Protein AF-A0A9Q7K1U4-F1 (afdb_monomer)

Radius of gyration: 24.46 Å; Cα contacts (8 Å, |Δi|>4): 92; chains: 1; bounding box: 62×39×63 Å

Mean predicted aligned error: 13.34 Å

Foldseek 3Di:
DWDDDPQWIADPLGDIDGNPDDDDDDSVVSVVVVVVVVVVVVVVVVVVVVCQLCVLVVVLVVLVPDDCVPQNPVRSVVSNVVSVPPDDVVVQLVVLQVVLVVLVVVLVVCVVPDDDDPVSVVVNVVSSVVSNVSSVCSNVVPDD

Structure (mmCIF, N/CA/C/O backbone):
data_A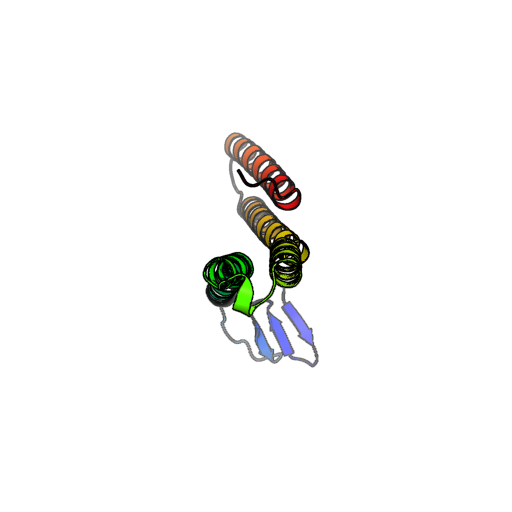F-A0A9Q7K1U4-F1
#
_entry.id   AF-A0A9Q7K1U4-F1
#
loop_
_atom_site.group_PDB
_atom_site.id
_atom_site.type_symbol
_atom_site.label_atom_id
_atom_site.label_alt_id
_atom_site.label_comp_id
_atom_site.label_asym_id
_atom_site.label_entity_id
_atom_site.label_seq_id
_atom_site.pdbx_PDB_ins_code
_atom_site.Cartn_x
_atom_site.Cartn_y
_atom_site.Cartn_z
_atom_site.occupancy
_atom_site.B_iso_or_equiv
_atom_site.auth_seq_id
_atom_site.auth_comp_id
_atom_site.auth_asym_id
_atom_site.auth_atom_id
_atom_site.pdbx_PDB_model_num
ATOM 1 N N . MET A 1 1 ? 23.403 -6.531 -12.266 1.00 63.94 1 MET A N 1
ATOM 2 C CA . MET A 1 1 ? 24.770 -6.519 -11.715 1.00 63.94 1 MET A CA 1
ATOM 3 C C . MET A 1 1 ? 25.132 -7.954 -11.337 1.00 63.94 1 MET A C 1
ATOM 5 O O . MET A 1 1 ? 24.238 -8.763 -11.117 1.00 63.94 1 MET A O 1
ATOM 9 N N . ILE A 1 2 ? 26.412 -8.326 -11.407 1.00 77.56 2 ILE A N 1
ATOM 10 C CA . ILE A 1 2 ? 26.894 -9.631 -10.934 1.00 77.56 2 ILE A CA 1
ATOM 11 C C . ILE A 1 2 ? 27.913 -9.340 -9.842 1.00 77.56 2 ILE A C 1
ATOM 13 O O . ILE A 1 2 ? 28.822 -8.538 -10.051 1.00 77.56 2 ILE A O 1
ATOM 17 N N . THR A 1 3 ? 27.748 -9.966 -8.682 1.00 86.69 3 THR A N 1
ATOM 18 C CA . THR A 1 3 ? 28.681 -9.853 -7.555 1.00 86.69 3 THR A CA 1
ATOM 19 C C . THR A 1 3 ? 29.396 -11.179 -7.343 1.00 86.69 3 THR A C 1
ATOM 21 O O . THR A 1 3 ? 28.802 -12.243 -7.497 1.00 86.69 3 THR A O 1
ATOM 24 N N . GLU A 1 4 ? 30.688 -11.140 -7.020 1.00 89.50 4 GLU A N 1
ATOM 25 C CA . GLU A 1 4 ? 31.476 -12.344 -6.750 1.00 89.50 4 GLU A CA 1
ATOM 26 C C . GLU A 1 4 ? 31.756 -12.473 -5.253 1.00 89.50 4 GLU A C 1
ATOM 28 O O . GLU A 1 4 ? 32.223 -11.531 -4.611 1.00 89.50 4 GLU A O 1
ATOM 33 N N . LYS A 1 5 ? 31.505 -13.660 -4.694 1.00 88.88 5 LYS A N 1
ATOM 34 C CA . LYS A 1 5 ? 31.884 -14.010 -3.322 1.00 88.88 5 LYS A CA 1
ATOM 35 C C . LYS A 1 5 ? 32.271 -15.482 -3.253 1.00 88.88 5 LYS A C 1
ATOM 37 O O . LYS A 1 5 ? 31.504 -16.338 -3.681 1.00 88.88 5 LYS A O 1
ATOM 42 N N . ASN A 1 6 ? 33.438 -15.785 -2.680 1.00 89.94 6 ASN A N 1
ATOM 43 C CA . ASN A 1 6 ? 33.932 -17.157 -2.487 1.00 89.94 6 ASN A CA 1
ATOM 44 C C . ASN A 1 6 ? 33.889 -18.019 -3.773 1.00 89.94 6 ASN A C 1
ATOM 46 O O . ASN A 1 6 ? 33.412 -19.150 -3.739 1.00 89.94 6 ASN A O 1
ATOM 50 N N . ASN A 1 7 ? 34.356 -17.486 -4.912 1.00 87.94 7 ASN A N 1
ATOM 51 C CA . ASN A 1 7 ? 34.319 -18.138 -6.237 1.00 87.94 7 ASN A CA 1
ATOM 52 C C . ASN A 1 7 ? 32.912 -18.476 -6.775 1.00 87.94 7 ASN A C 1
ATOM 54 O O . ASN A 1 7 ? 32.780 -19.273 -7.711 1.00 87.94 7 ASN A O 1
ATOM 58 N N . VAL A 1 8 ? 31.865 -17.872 -6.211 1.00 87.69 8 VAL A N 1
ATOM 59 C CA . VAL A 1 8 ? 30.487 -17.947 -6.703 1.00 87.69 8 VAL A CA 1
ATOM 60 C C . VAL A 1 8 ? 30.072 -16.569 -7.209 1.00 87.69 8 VAL A C 1
ATOM 62 O O . VAL A 1 8 ? 30.208 -15.570 -6.500 1.00 87.69 8 VAL A O 1
ATOM 65 N N . PHE A 1 9 ? 29.571 -16.527 -8.439 1.00 85.38 9 PHE A N 1
ATOM 66 C CA . PHE A 1 9 ? 28.974 -15.346 -9.046 1.00 85.38 9 PHE A CA 1
ATOM 67 C C . PHE A 1 9 ? 27.479 -15.332 -8.749 1.00 85.38 9 PHE A C 1
ATOM 69 O O . PHE A 1 9 ? 26.798 -16.322 -9.005 1.00 85.38 9 PHE A O 1
ATOM 76 N N . TYR A 1 10 ? 26.976 -14.217 -8.231 1.00 84.38 10 TYR A N 1
ATOM 77 C CA . TYR A 1 10 ? 25.569 -13.989 -7.920 1.00 84.38 10 TYR A CA 1
ATOM 78 C C . TYR A 1 10 ? 25.019 -12.932 -8.863 1.00 84.38 10 TYR A C 1
ATOM 80 O O . TYR A 1 10 ? 25.529 -11.813 -8.914 1.00 84.38 10 TYR A O 1
ATOM 88 N N . CYS A 1 11 ? 23.977 -13.287 -9.599 1.00 81.94 11 CYS A N 1
ATOM 89 C CA . CYS A 1 11 ? 23.212 -12.360 -10.412 1.00 81.94 11 CYS A CA 1
ATOM 90 C C . CYS A 1 11 ? 22.071 -11.760 -9.582 1.00 81.94 11 CYS A C 1
ATOM 92 O O . CYS A 1 11 ? 21.447 -12.458 -8.780 1.00 81.94 11 CYS A O 1
ATOM 94 N N . ASP A 1 12 ? 21.738 -10.491 -9.816 1.00 74.88 12 ASP A N 1
ATOM 95 C CA . ASP A 1 12 ? 20.632 -9.800 -9.133 1.00 74.88 12 ASP A CA 1
ATOM 96 C C . ASP A 1 12 ? 19.275 -10.518 -9.311 1.00 74.88 12 ASP A C 1
ATOM 98 O O . ASP A 1 12 ? 18.380 -10.427 -8.464 1.00 74.88 12 ASP A O 1
ATOM 102 N N . CYS A 1 13 ? 19.120 -11.316 -10.375 1.00 72.88 13 CYS A N 1
ATOM 103 C CA . CYS A 1 13 ? 17.939 -12.156 -10.583 1.00 72.88 13 CYS A CA 1
ATOM 104 C C . CYS A 1 13 ? 17.861 -13.380 -9.645 1.00 72.88 13 CYS A C 1
ATOM 106 O O . CYS A 1 13 ? 16.844 -14.061 -9.631 1.00 72.88 13 CYS A O 1
ATOM 108 N N . GLY A 1 14 ? 18.868 -13.635 -8.801 1.00 76.06 14 GLY A N 1
ATOM 109 C CA . GLY A 1 14 ? 18.913 -14.756 -7.851 1.00 76.06 14 GLY A CA 1
ATOM 110 C C . GLY A 1 14 ? 19.623 -16.011 -8.370 1.00 76.06 14 GLY A C 1
ATOM 111 O O . GLY A 1 14 ? 19.876 -16.924 -7.589 1.00 76.06 14 GLY A O 1
ATOM 112 N N . PHE A 1 15 ? 19.986 -16.053 -9.654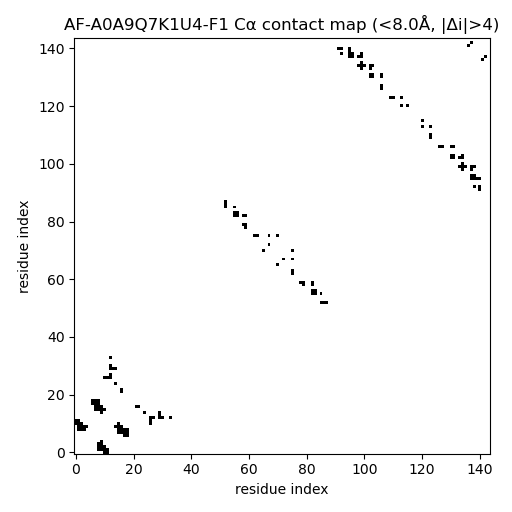 1.00 80.94 15 PHE A N 1
ATOM 113 C CA . PHE A 1 15 ? 20.821 -17.116 -10.209 1.00 80.94 15 PHE A CA 1
ATOM 114 C C . PHE A 1 15 ? 22.267 -16.997 -9.715 1.00 80.94 15 PHE A C 1
ATOM 116 O O . PHE A 1 15 ? 22.811 -15.891 -9.634 1.00 80.94 15 PHE A O 1
ATOM 123 N N . SER A 1 16 ? 22.914 -18.127 -9.430 1.00 82.50 16 SER A N 1
ATOM 124 C CA . SER A 1 16 ? 24.336 -18.161 -9.101 1.00 82.50 16 SER A CA 1
ATOM 125 C C . SER A 1 16 ? 25.068 -19.301 -9.800 1.00 82.50 16 SER A C 1
ATOM 127 O O . SER A 1 16 ? 24.493 -20.347 -10.099 1.00 82.50 16 SER A O 1
ATOM 129 N N . PHE A 1 17 ? 26.350 -19.087 -10.092 1.00 85.00 17 PHE A N 1
ATOM 130 C CA . PHE A 1 17 ? 27.196 -20.085 -10.743 1.00 85.00 17 PHE A CA 1
ATOM 131 C C . PHE A 1 17 ? 28.636 -20.024 -10.233 1.00 85.00 17 PHE A C 1
ATOM 133 O O . PHE A 1 17 ? 29.127 -18.977 -9.811 1.00 85.00 17 PHE A O 1
ATOM 140 N N . GLN A 1 18 ? 29.322 -21.168 -10.246 1.00 85.50 18 GLN A N 1
ATOM 141 C CA . GLN A 1 18 ? 30.717 -21.257 -9.814 1.00 85.50 18 GLN A CA 1
ATOM 142 C C . GLN A 1 18 ? 31.666 -20.771 -10.909 1.00 85.50 18 GLN A C 1
ATOM 144 O O . GLN A 1 18 ? 31.429 -20.978 -12.100 1.00 85.50 18 G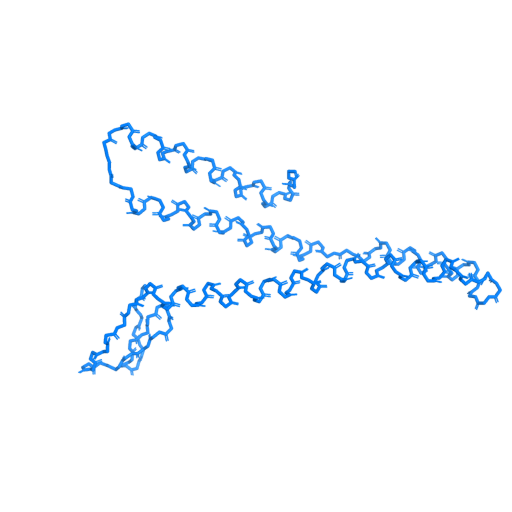LN A O 1
ATOM 149 N N . ARG A 1 19 ? 32.792 -20.177 -10.509 1.00 81.62 19 ARG A N 1
ATOM 150 C CA . ARG A 1 19 ? 33.870 -19.791 -11.426 1.00 81.62 19 ARG A CA 1
ATOM 151 C C . ARG A 1 19 ? 34.323 -20.991 -12.269 1.00 81.62 19 ARG A C 1
ATOM 153 O O . ARG A 1 19 ? 34.624 -22.054 -11.738 1.00 81.62 19 ARG A O 1
ATOM 160 N N . GLY A 1 20 ? 34.328 -20.820 -13.592 1.00 78.81 20 GLY A N 1
ATOM 161 C CA . GLY A 1 20 ? 34.649 -21.885 -14.552 1.00 78.81 20 GLY A CA 1
ATOM 162 C C . GLY A 1 20 ? 33.491 -22.831 -14.903 1.00 78.81 20 GLY A C 1
ATOM 163 O O . GLY A 1 20 ? 33.666 -23.688 -15.763 1.00 78.81 20 GLY A O 1
ATOM 164 N N . ARG A 1 21 ? 32.304 -22.674 -14.299 1.00 74.69 21 ARG A N 1
ATOM 165 C CA . ARG A 1 21 ? 31.065 -23.353 -14.707 1.00 74.69 21 ARG A CA 1
ATOM 166 C C . ARG A 1 21 ? 30.080 -22.310 -15.225 1.00 74.69 21 ARG A C 1
ATOM 168 O O . ARG A 1 21 ? 29.409 -21.658 -14.433 1.00 74.69 21 ARG A O 1
ATOM 175 N N . SER A 1 22 ? 29.995 -22.116 -16.539 1.00 64.50 22 SER A N 1
ATOM 176 C CA . SER A 1 22 ? 28.936 -21.277 -17.105 1.00 64.50 22 SER A CA 1
ATOM 177 C C . SER A 1 22 ? 27.602 -22.024 -17.041 1.00 64.50 22 SER A C 1
ATOM 179 O O . SER A 1 22 ? 27.478 -23.153 -17.510 1.00 64.50 22 SER A O 1
ATOM 181 N N . GLY A 1 23 ? 26.596 -21.389 -16.445 1.00 65.69 23 GLY A N 1
ATOM 182 C CA . GLY A 1 23 ? 25.199 -21.779 -16.592 1.00 65.69 23 GLY A CA 1
ATOM 183 C C . GLY A 1 23 ? 24.486 -20.725 -17.429 1.00 65.69 23 GLY A C 1
ATOM 184 O O . GLY A 1 23 ? 24.582 -19.535 -17.125 1.00 65.69 23 GLY A O 1
ATOM 185 N N . SER A 1 24 ? 23.810 -21.148 -18.498 1.00 66.50 24 SER A N 1
ATOM 186 C CA . SER A 1 24 ? 22.933 -20.257 -19.259 1.00 66.50 24 SER A CA 1
ATOM 187 C C . SER A 1 24 ? 21.746 -19.877 -18.374 1.00 66.50 24 SER A C 1
ATOM 189 O O . SER A 1 24 ? 21.051 -20.756 -17.867 1.00 66.50 24 SER A O 1
ATOM 191 N N . HIS A 1 25 ? 21.546 -18.581 -18.149 1.00 71.62 25 HIS A N 1
ATOM 192 C CA . HIS A 1 25 ? 20.330 -18.055 -17.542 1.00 71.62 25 HIS A CA 1
ATOM 193 C C . HIS A 1 25 ? 19.997 -16.714 -18.192 1.00 71.62 25 HIS A C 1
ATOM 195 O O . HIS A 1 25 ? 20.900 -15.921 -18.470 1.00 71.62 25 HIS A O 1
ATOM 201 N N . ASP A 1 26 ? 18.711 -16.462 -18.423 1.00 70.25 26 ASP A N 1
ATOM 202 C CA . ASP A 1 26 ? 18.237 -15.140 -18.811 1.00 70.25 26 ASP A CA 1
ATOM 203 C C . ASP A 1 26 ? 17.870 -14.356 -17.547 1.00 70.25 26 ASP A C 1
ATOM 205 O O . ASP A 1 26 ? 16.978 -14.722 -16.776 1.00 70.25 26 ASP A O 1
ATOM 209 N N . CYS A 1 27 ? 18.589 -13.259 -17.321 1.00 72.19 27 CYS A N 1
ATOM 210 C CA . CYS A 1 27 ? 18.340 -12.364 -16.201 1.00 72.19 27 CYS A CA 1
ATOM 211 C C . CYS A 1 27 ? 16.927 -11.753 -16.262 1.00 72.19 27 CYS A C 1
ATOM 213 O O . CYS A 1 27 ? 16.372 -11.410 -15.214 1.00 72.19 27 CYS A O 1
ATOM 215 N N . ALA A 1 28 ? 16.340 -11.629 -17.458 1.00 70.69 28 ALA A N 1
ATOM 216 C CA . ALA A 1 28 ? 15.000 -11.089 -17.642 1.00 70.69 28 ALA A CA 1
ATOM 217 C C . ALA A 1 28 ? 13.916 -12.024 -17.080 1.00 70.69 28 ALA A C 1
ATOM 219 O O . ALA A 1 28 ? 12.992 -11.550 -16.421 1.00 70.69 28 ALA A O 1
ATOM 220 N N . ASP A 1 29 ? 14.052 -13.341 -17.250 1.00 72.81 29 ASP A N 1
ATOM 221 C CA . ASP A 1 29 ? 13.087 -14.317 -16.725 1.00 72.81 29 ASP A CA 1
ATOM 222 C C . ASP A 1 29 ? 13.127 -14.407 -15.200 1.00 72.81 29 ASP A C 1
ATOM 224 O O . ASP A 1 29 ? 12.086 -14.403 -14.542 1.00 72.81 29 ASP A O 1
ATOM 228 N N . GLY A 1 30 ? 14.327 -14.406 -14.613 1.00 73.62 30 GLY A N 1
ATOM 229 C CA . GLY A 1 30 ? 14.471 -14.386 -13.156 1.00 73.62 30 GLY A CA 1
ATOM 230 C C . GLY A 1 30 ? 13.893 -13.112 -12.526 1.00 73.62 30 GLY A C 1
ATOM 231 O O . GLY A 1 30 ? 13.285 -13.170 -11.457 1.00 73.62 30 GLY A O 1
ATOM 232 N N . LEU A 1 31 ? 14.020 -11.966 -13.204 1.00 73.44 31 LEU A N 1
ATOM 233 C CA . LEU A 1 31 ? 13.391 -10.719 -12.771 1.00 73.44 31 LEU A CA 1
ATOM 234 C C . LEU A 1 31 ? 11.861 -10.775 -12.904 1.00 73.44 31 LEU A C 1
ATOM 236 O O . LEU A 1 31 ? 11.167 -10.411 -11.958 1.00 73.44 31 LEU A O 1
ATOM 240 N N . ARG A 1 32 ? 11.336 -11.274 -14.031 1.00 79.44 32 ARG A N 1
ATOM 241 C CA . ARG A 1 32 ? 9.889 -11.451 -14.255 1.00 79.44 32 ARG A CA 1
ATOM 242 C C . ARG A 1 32 ? 9.248 -12.344 -13.192 1.00 79.44 32 ARG A C 1
ATOM 244 O O . ARG A 1 32 ? 8.212 -11.983 -12.647 1.00 79.44 32 ARG A O 1
ATOM 251 N N . ASN A 1 33 ? 9.895 -13.453 -12.837 1.00 80.00 33 ASN A N 1
ATOM 252 C CA . ASN A 1 33 ? 9.400 -14.358 -11.798 1.00 80.00 33 ASN A CA 1
ATOM 253 C C . ASN A 1 33 ? 9.348 -13.689 -10.418 1.00 80.00 33 ASN A C 1
ATOM 255 O O . ASN A 1 33 ? 8.351 -13.821 -9.711 1.00 80.00 33 ASN A O 1
ATOM 259 N N . LYS A 1 34 ? 10.385 -12.927 -10.046 1.00 78.69 34 LYS A N 1
ATOM 260 C CA . LYS A 1 34 ? 10.388 -12.159 -8.790 1.00 78.69 34 LYS A CA 1
ATOM 261 C C . LYS A 1 34 ? 9.308 -11.082 -8.769 1.00 78.69 34 LYS A C 1
ATOM 263 O O . LYS A 1 34 ? 8.675 -10.885 -7.739 1.00 78.69 34 LYS A O 1
ATOM 268 N N . LEU A 1 35 ? 9.098 -10.394 -9.891 1.00 84.12 35 LEU A N 1
ATOM 269 C CA . LEU A 1 35 ? 8.039 -9.393 -10.013 1.00 84.12 35 LEU A CA 1
ATOM 270 C C . LEU A 1 35 ? 6.661 -10.030 -9.831 1.00 84.12 35 LEU A C 1
ATOM 272 O O . LEU A 1 35 ? 5.897 -9.549 -9.003 1.00 84.12 35 LEU A O 1
ATOM 276 N N . ALA A 1 36 ? 6.389 -11.151 -10.501 1.00 86.31 36 ALA A N 1
ATOM 277 C CA . ALA A 1 36 ? 5.139 -11.888 -10.328 1.00 86.31 36 ALA A CA 1
ATOM 278 C C . ALA A 1 36 ? 4.943 -12.363 -8.874 1.00 86.31 36 ALA A C 1
ATOM 280 O O . ALA A 1 36 ? 3.857 -12.240 -8.309 1.00 86.31 36 ALA A O 1
ATOM 281 N N . GLU A 1 37 ? 6.001 -12.861 -8.225 1.00 84.50 37 GLU A N 1
ATOM 282 C CA . GLU A 1 37 ? 5.950 -13.249 -6.812 1.00 84.50 37 GLU A CA 1
ATOM 283 C C . GLU A 1 37 ? 5.643 -12.053 -5.897 1.00 84.50 37 GLU A C 1
ATOM 285 O O . GLU A 1 37 ? 4.816 -12.154 -4.985 1.00 84.50 37 GLU A O 1
ATOM 290 N N . TYR A 1 38 ? 6.282 -10.907 -6.137 1.00 83.94 38 TYR A N 1
ATOM 291 C CA . TYR A 1 38 ? 6.002 -9.685 -5.395 1.00 83.94 38 TYR A CA 1
ATOM 292 C C . TYR A 1 38 ? 4.583 -9.187 -5.632 1.00 83.94 38 TYR A C 1
ATOM 294 O O . TYR A 1 38 ? 3.926 -8.840 -4.658 1.00 83.94 38 TYR A O 1
ATOM 302 N N . GLU A 1 39 ? 4.075 -9.201 -6.862 1.00 83.75 39 GLU A N 1
ATOM 303 C CA . GLU A 1 39 ? 2.692 -8.820 -7.167 1.00 83.75 39 GLU A CA 1
ATOM 304 C C . GLU A 1 39 ? 1.686 -9.652 -6.365 1.00 83.75 39 GLU A C 1
ATOM 306 O O . GLU A 1 39 ? 0.791 -9.087 -5.734 1.00 83.75 39 GLU A O 1
ATOM 311 N N . VAL A 1 40 ? 1.876 -10.975 -6.293 1.00 88.75 40 VAL A N 1
ATOM 312 C CA . VAL A 1 40 ? 1.022 -11.862 -5.486 1.00 88.75 40 VAL A CA 1
ATOM 313 C C . VAL A 1 40 ? 1.104 -11.510 -3.998 1.00 88.75 40 VAL A C 1
ATOM 315 O O . VAL A 1 40 ? 0.074 -11.377 -3.331 1.00 88.75 40 VAL A O 1
ATOM 318 N N . ARG A 1 41 ? 2.315 -11.317 -3.461 1.00 80.50 41 ARG A N 1
ATOM 319 C CA . ARG A 1 41 ? 2.510 -10.944 -2.048 1.00 80.50 41 ARG A CA 1
ATOM 320 C C . ARG A 1 41 ? 1.914 -9.572 -1.732 1.00 80.50 41 ARG A C 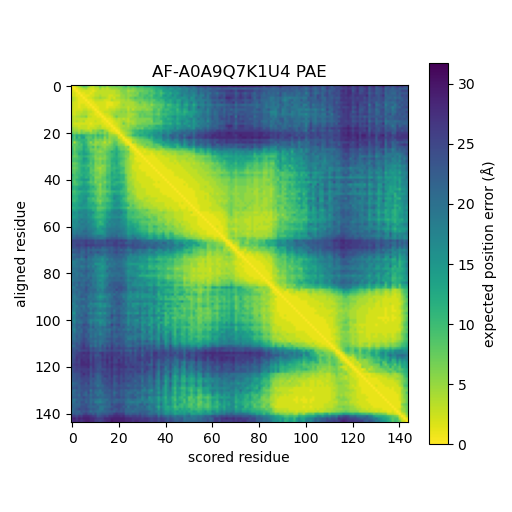1
ATOM 322 O O . ARG A 1 41 ? 1.285 -9.407 -0.689 1.00 80.50 41 ARG A O 1
ATOM 329 N N . TYR A 1 42 ? 2.073 -8.599 -2.626 1.00 80.12 42 TYR A N 1
ATOM 330 C CA . TYR A 1 42 ? 1.492 -7.268 -2.484 1.00 80.12 42 TYR A CA 1
ATOM 331 C C . TYR A 1 42 ? -0.031 -7.310 -2.547 1.00 80.12 42 TYR A C 1
ATOM 333 O O . TYR A 1 42 ? -0.669 -6.628 -1.750 1.00 80.12 42 TYR A O 1
ATOM 341 N N . ALA A 1 43 ? -0.621 -8.121 -3.427 1.00 81.31 43 ALA A N 1
ATOM 342 C CA . ALA A 1 43 ? -2.068 -8.305 -3.481 1.00 81.31 43 ALA A CA 1
ATOM 343 C C . ALA A 1 43 ? -2.612 -8.908 -2.174 1.00 81.31 43 ALA A C 1
ATOM 345 O O . ALA A 1 43 ? -3.598 -8.406 -1.633 1.00 81.31 43 ALA A O 1
ATOM 346 N N . ALA A 1 44 ? -1.936 -9.921 -1.620 1.00 81.94 44 ALA A N 1
ATOM 347 C CA . ALA A 1 44 ? -2.299 -10.514 -0.331 1.00 81.94 44 ALA A CA 1
ATOM 348 C C . ALA A 1 44 ? -2.203 -9.496 0.820 1.00 81.94 44 ALA A C 1
ATOM 350 O O . ALA A 1 44 ? -3.157 -9.327 1.579 1.00 81.94 44 ALA A O 1
ATOM 351 N N . LEU A 1 45 ? -1.097 -8.748 0.899 1.00 81.38 45 LEU A N 1
ATOM 352 C CA . LEU A 1 45 ? -0.913 -7.687 1.893 1.00 81.38 45 LEU A CA 1
ATOM 353 C C . LEU A 1 45 ? -1.921 -6.546 1.722 1.00 81.38 45 LEU A C 1
ATOM 355 O O . LEU A 1 45 ? -2.370 -5.964 2.707 1.00 81.38 45 LEU A O 1
ATOM 359 N N . ALA A 1 46 ? -2.283 -6.193 0.489 1.00 80.69 46 ALA A N 1
ATOM 360 C CA . ALA A 1 46 ? -3.295 -5.179 0.220 1.00 80.69 46 ALA A CA 1
ATOM 361 C C . ALA A 1 46 ? -4.679 -5.637 0.699 1.00 80.69 46 ALA A C 1
ATOM 363 O O . ALA A 1 46 ? -5.399 -4.839 1.297 1.00 80.69 46 ALA A O 1
ATOM 364 N N . ALA A 1 47 ? -5.026 -6.911 0.497 1.00 84.31 47 ALA A N 1
ATOM 365 C CA . ALA A 1 47 ? -6.265 -7.497 1.002 1.00 84.31 47 ALA A CA 1
ATOM 366 C C . ALA A 1 47 ? -6.301 -7.530 2.540 1.00 84.31 47 ALA A C 1
ATOM 368 O O . ALA A 1 47 ? -7.290 -7.105 3.138 1.00 84.31 47 ALA A O 1
ATOM 369 N N . GLU A 1 48 ? -5.211 -7.952 3.187 1.00 80.94 48 GLU A N 1
ATOM 370 C CA . GLU A 1 48 ? -5.089 -7.943 4.650 1.00 80.94 48 GLU A CA 1
ATOM 371 C C . GLU A 1 48 ? -5.201 -6.519 5.215 1.00 80.94 48 GLU A C 1
ATOM 373 O O . GLU A 1 48 ? -5.977 -6.271 6.137 1.00 80.94 48 GLU A O 1
ATOM 378 N N . ASN A 1 49 ? -4.516 -5.545 4.606 1.00 83.50 49 ASN A N 1
ATOM 379 C CA . ASN A 1 49 ? -4.628 -4.140 4.998 1.00 83.50 49 ASN A CA 1
ATOM 380 C C . ASN A 1 49 ? -6.038 -3.579 4.780 1.00 83.50 49 ASN A C 1
ATOM 382 O O . ASN A 1 49 ? -6.511 -2.799 5.603 1.00 83.50 49 ASN A O 1
ATOM 386 N N . ALA A 1 50 ? -6.722 -3.951 3.694 1.00 83.12 50 ALA A N 1
ATOM 387 C CA . ALA A 1 50 ? -8.103 -3.537 3.460 1.00 83.12 50 ALA A CA 1
ATOM 388 C C . ALA A 1 50 ? -9.032 -4.067 4.562 1.00 83.12 50 ALA A C 1
ATOM 390 O O . ALA A 1 50 ? -9.859 -3.315 5.077 1.00 83.12 50 ALA A O 1
ATOM 391 N N . TRP A 1 51 ? -8.848 -5.323 4.975 1.00 81.75 51 TRP A N 1
ATOM 392 C CA . TRP A 1 51 ? -9.598 -5.912 6.081 1.00 81.75 51 TRP A CA 1
ATOM 393 C C . TRP A 1 51 ? -9.280 -5.228 7.419 1.00 81.75 51 TRP A C 1
ATOM 395 O O . TRP A 1 51 ? -10.194 -4.810 8.128 1.00 81.75 51 TRP A O 1
ATOM 405 N N . LEU A 1 52 ? -7.997 -5.014 7.728 1.00 82.75 52 LEU A N 1
ATOM 406 C CA . LEU A 1 52 ? -7.557 -4.321 8.946 1.00 82.75 52 LEU A CA 1
ATOM 407 C C . LEU A 1 52 ? -8.078 -2.881 9.027 1.00 82.75 52 LEU A C 1
ATOM 409 O O . LEU A 1 52 ? -8.395 -2.412 10.115 1.00 82.75 52 LEU A O 1
ATOM 413 N N . LYS A 1 53 ? -8.209 -2.188 7.890 1.00 82.75 53 LYS A N 1
ATOM 414 C CA . LYS A 1 53 ? -8.800 -0.842 7.825 1.00 82.75 53 LYS A CA 1
ATOM 415 C C . LYS A 1 53 ? -10.306 -0.838 8.082 1.00 82.75 53 LYS A C 1
ATOM 417 O O . LYS A 1 53 ? -10.809 0.141 8.617 1.00 82.75 53 LYS A O 1
ATOM 422 N N . GLN A 1 54 ? -11.016 -1.906 7.720 1.00 84.12 54 GLN A N 1
ATOM 423 C CA . GLN A 1 54 ? -12.459 -2.042 7.959 1.00 84.12 54 GLN A CA 1
ATOM 424 C C . GLN A 1 54 ? -12.785 -2.556 9.365 1.00 84.12 54 GLN A C 1
ATOM 426 O O . GLN A 1 54 ? -13.884 -2.329 9.871 1.00 84.12 54 GLN A O 1
ATOM 431 N N . PHE A 1 55 ? -11.850 -3.256 10.006 1.00 85.06 55 PHE A N 1
ATOM 432 C CA . PHE A 1 55 ? -12.065 -3.890 11.303 1.00 85.06 55 PHE A CA 1
ATOM 433 C C . PHE A 1 55 ? -12.523 -2.922 12.419 1.00 85.06 55 PHE A C 1
ATOM 435 O O . PHE A 1 55 ? -13.448 -3.276 13.154 1.00 85.06 55 PHE A O 1
ATOM 442 N N . PRO A 1 56 ? -11.992 -1.685 12.538 1.00 87.31 56 PRO A N 1
ATOM 443 C CA . PRO A 1 56 ? -12.484 -0.717 13.517 1.00 87.31 56 PRO A CA 1
ATOM 444 C C . PRO A 1 56 ? -13.959 -0.352 13.321 1.00 87.31 56 PRO A C 1
ATOM 446 O O . PRO A 1 56 ? -14.708 -0.298 14.295 1.00 87.31 56 PRO A O 1
ATOM 449 N N . ASP A 1 57 ? -14.398 -0.168 12.074 1.00 85.75 57 ASP A N 1
ATOM 450 C CA . ASP A 1 57 ? -15.796 0.141 11.759 1.00 85.75 57 ASP A CA 1
ATOM 451 C C . ASP A 1 57 ? -16.714 -1.054 12.053 1.00 85.75 57 ASP A C 1
ATOM 453 O O . ASP A 1 57 ? -17.834 -0.877 12.536 1.00 85.75 57 ASP A O 1
ATOM 457 N N . GLN A 1 58 ? -16.231 -2.283 11.838 1.00 88.00 58 GLN A N 1
ATOM 458 C CA . GLN A 1 58 ? -16.959 -3.497 12.219 1.00 88.00 58 GLN A CA 1
ATOM 459 C C . GLN A 1 58 ? -17.135 -3.606 13.740 1.00 88.00 58 GLN A C 1
ATOM 461 O O . GLN A 1 58 ? -18.232 -3.930 14.198 1.00 88.00 58 GLN A O 1
ATOM 466 N N . ILE A 1 59 ? -16.098 -3.287 14.524 1.00 86.94 59 ILE A N 1
ATOM 467 C CA . ILE A 1 59 ? -16.176 -3.241 15.993 1.00 86.94 59 ILE A CA 1
ATOM 468 C C . ILE A 1 59 ? -17.207 -2.199 16.440 1.00 86.94 59 ILE A C 1
ATOM 470 O O . ILE A 1 59 ? -18.081 -2.508 17.252 1.00 86.94 59 ILE A O 1
ATOM 474 N N . VAL A 1 60 ? -17.147 -0.985 15.883 1.00 85.88 60 VAL A N 1
ATOM 475 C CA . VAL A 1 60 ? -18.108 0.090 16.178 1.00 85.88 60 VAL A CA 1
ATOM 476 C C . VAL A 1 60 ? -19.532 -0.343 15.832 1.00 85.88 60 VAL A C 1
ATOM 478 O O . VAL A 1 60 ? -20.436 -0.187 16.647 1.00 85.88 60 VAL A O 1
ATOM 481 N N . GLY A 1 61 ? -19.742 -0.944 14.660 1.00 85.88 61 GLY A N 1
ATOM 482 C CA . GLY A 1 61 ? -21.053 -1.433 14.235 1.00 85.88 61 GLY A CA 1
ATOM 483 C C . GLY A 1 61 ? -21.594 -2.565 15.113 1.00 85.88 61 GLY A C 1
ATOM 484 O O . GLY A 1 61 ? -22.792 -2.602 15.397 1.00 85.88 61 GLY A O 1
ATOM 485 N N . PHE A 1 62 ? -20.730 -3.473 15.572 1.00 86.56 62 PHE A N 1
ATOM 486 C CA . PHE A 1 62 ? -21.102 -4.544 16.498 1.00 86.56 62 PHE A CA 1
ATOM 487 C C . PHE A 1 62 ? -21.518 -3.986 17.865 1.00 86.56 62 PHE A C 1
ATOM 489 O O . PHE A 1 62 ? -22.579 -4.335 18.377 1.00 86.56 62 PHE A O 1
ATOM 496 N N . ILE A 1 63 ? -20.744 -3.050 18.419 1.00 85.44 63 ILE A N 1
ATOM 497 C CA . ILE A 1 63 ? -21.055 -2.400 19.701 1.00 85.44 63 ILE A CA 1
ATOM 498 C C . ILE A 1 63 ? -22.279 -1.490 19.594 1.00 85.44 63 ILE A C 1
ATOM 500 O O . ILE A 1 63 ? -23.079 -1.406 20.524 1.00 85.44 63 ILE A O 1
ATOM 504 N N . GLY A 1 64 ? -22.477 -0.851 18.443 1.00 82.50 64 GLY A N 1
ATOM 505 C CA . GLY A 1 64 ? -23.666 -0.066 18.137 1.00 82.50 64 GLY A CA 1
ATOM 506 C C . GLY A 1 64 ? -24.965 -0.859 18.300 1.00 82.50 64 GLY A C 1
ATOM 507 O O . GLY A 1 64 ? -25.953 -0.291 18.761 1.00 82.50 64 GLY A O 1
ATOM 508 N N . LYS A 1 65 ? -24.935 -2.160 17.972 1.00 85.50 65 LYS A N 1
ATOM 509 C CA . LYS A 1 65 ? -26.068 -3.094 18.079 1.00 85.50 65 LYS A CA 1
ATOM 510 C C . LYS A 1 65 ? -26.301 -3.631 19.494 1.00 85.50 65 LYS A C 1
ATOM 512 O O . LYS A 1 65 ? -27.387 -4.142 19.746 1.00 85.50 65 LYS A O 1
ATOM 517 N N . MET A 1 66 ? -25.320 -3.527 20.391 1.00 80.75 66 MET A N 1
ATOM 518 C CA . MET A 1 66 ? -25.482 -3.902 21.799 1.00 80.75 66 MET A CA 1
ATOM 519 C C . MET A 1 66 ? -26.183 -2.784 22.578 1.00 80.75 66 MET A C 1
ATOM 521 O O . MET A 1 66 ? -25.973 -1.588 22.331 1.00 80.75 66 MET A O 1
ATOM 525 N N . GLY A 1 67 ? -27.044 -3.174 23.515 1.00 73.00 67 GLY A N 1
ATOM 526 C CA . GLY A 1 67 ? -27.800 -2.253 24.353 1.00 73.00 67 GLY A CA 1
ATOM 527 C C . GLY A 1 67 ? -26.908 -1.551 25.375 1.00 73.00 67 GLY A C 1
ATOM 528 O O . GLY A 1 67 ? -25.927 -2.104 25.874 1.00 73.00 67 GLY A O 1
ATOM 529 N N . SER A 1 68 ? -27.271 -0.325 25.756 1.00 70.38 68 SER A N 1
ATOM 530 C CA . SER A 1 68 ? -26.537 0.457 26.766 1.00 70.38 68 SER A CA 1
ATOM 531 C C . SER A 1 68 ? -26.446 -0.252 28.125 1.00 70.38 68 SER A C 1
ATOM 533 O O . SER A 1 68 ? -25.531 0.022 28.894 1.00 70.38 68 SER A O 1
ATOM 535 N N . SER A 1 69 ? -27.373 -1.170 28.413 1.00 72.75 69 SER A N 1
ATOM 536 C CA . SER A 1 69 ? -27.395 -2.013 29.612 1.00 72.75 69 SER A CA 1
ATOM 537 C C . SER A 1 69 ? -26.350 -3.133 29.612 1.00 72.75 69 SER A C 1
ATOM 539 O O . SER A 1 69 ? -26.032 -3.645 30.678 1.00 72.75 69 SER A O 1
ATOM 541 N N . GLU A 1 70 ? -25.825 -3.525 28.448 1.00 76.44 70 GLU A N 1
ATOM 542 C CA . GLU A 1 70 ? -24.881 -4.647 28.314 1.00 76.44 70 GLU A CA 1
ATOM 543 C C . GLU A 1 70 ? -23.419 -4.195 28.428 1.00 76.44 70 GLU A C 1
ATOM 545 O O . GLU A 1 70 ? -22.589 -4.928 28.957 1.00 76.44 70 GLU A O 1
ATOM 550 N N . ILE A 1 71 ? -23.096 -2.983 27.958 1.00 78.56 71 ILE A N 1
ATOM 551 C CA . ILE A 1 71 ? -21.715 -2.457 27.914 1.00 78.56 71 ILE A CA 1
ATOM 552 C C . ILE A 1 71 ? -21.531 -1.164 28.720 1.00 78.56 71 ILE A C 1
ATOM 554 O O . ILE A 1 71 ? -20.414 -0.848 29.134 1.00 78.56 71 ILE A O 1
ATOM 558 N N . GLY A 1 72 ? -22.611 -0.426 28.991 1.00 83.75 72 GLY A N 1
ATOM 559 C CA . GLY A 1 72 ? -22.547 0.923 29.552 1.00 83.75 72 GLY A CA 1
ATOM 560 C C . GLY A 1 72 ? -22.198 1.975 28.492 1.00 83.75 72 GLY A C 1
ATOM 561 O O . GLY A 1 72 ? -21.360 1.754 27.615 1.00 83.75 72 GLY A O 1
ATOM 562 N N . SER A 1 73 ? -22.841 3.143 28.562 1.00 82.12 73 SER A N 1
ATOM 563 C CA . SER A 1 73 ? -22.663 4.232 27.585 1.00 82.12 73 SER A CA 1
ATOM 564 C C . SER A 1 73 ? -21.225 4.757 27.528 1.00 82.12 73 SER A C 1
ATOM 566 O O . SER A 1 73 ? -20.685 4.953 26.444 1.00 82.12 73 SER A O 1
ATOM 568 N N . GLU A 1 74 ? -20.575 4.912 28.682 1.00 84.94 74 GLU A N 1
ATOM 569 C CA . GLU A 1 74 ? -19.197 5.412 28.770 1.00 84.94 74 GLU A CA 1
ATOM 570 C C . GLU A 1 74 ? -18.189 4.446 28.124 1.00 84.94 74 GLU A C 1
ATOM 572 O O . GLU A 1 74 ? -17.286 4.855 27.390 1.00 84.94 74 GLU A O 1
ATOM 577 N N . THR A 1 75 ? -18.350 3.143 28.363 1.00 83.38 75 THR A N 1
ATOM 578 C CA . THR A 1 75 ? -17.502 2.107 27.760 1.00 83.38 75 THR A CA 1
ATOM 579 C C . THR A 1 75 ? -17.687 2.068 26.246 1.00 83.38 75 THR A C 1
ATOM 581 O O . THR A 1 75 ? -16.705 1.976 25.509 1.00 83.38 75 THR A O 1
ATOM 584 N N . LYS A 1 76 ? -18.933 2.194 25.773 1.00 84.31 76 LYS A N 1
ATOM 585 C CA . LYS A 1 76 ? -19.263 2.260 24.346 1.00 84.31 76 LYS A CA 1
ATOM 586 C C . LYS A 1 76 ? -18.553 3.428 23.658 1.00 84.31 76 LYS A C 1
ATOM 588 O O . LYS A 1 76 ? -17.844 3.208 22.679 1.00 84.31 76 LYS A O 1
ATOM 593 N N . GLU A 1 77 ? -18.647 4.635 24.212 1.00 84.88 77 GLU A N 1
ATOM 594 C CA . GLU A 1 77 ? -17.974 5.819 23.660 1.00 84.88 77 GLU A CA 1
ATOM 595 C C . GLU A 1 77 ? -16.445 5.675 23.632 1.00 84.88 77 GLU A C 1
ATOM 597 O O . GLU A 1 77 ? -15.800 6.029 22.640 1.00 84.88 77 GLU A O 1
ATOM 602 N N . LYS A 1 78 ? -15.845 5.106 24.687 1.00 86.50 78 LYS A N 1
ATOM 603 C CA . LYS A 1 78 ? -14.394 4.857 24.744 1.00 86.50 78 LYS A CA 1
ATOM 604 C C . LYS A 1 78 ? -13.930 3.889 23.658 1.00 86.50 78 LYS A C 1
ATOM 606 O O . LYS A 1 78 ? -12.890 4.134 23.043 1.00 86.50 78 LYS A O 1
ATOM 611 N N . ILE A 1 79 ? -14.686 2.820 23.398 1.00 85.56 79 ILE A N 1
ATOM 612 C CA . ILE A 1 79 ? -14.332 1.854 22.352 1.00 85.56 79 ILE A CA 1
ATOM 613 C C . ILE A 1 79 ? -14.497 2.478 20.965 1.00 85.56 79 ILE A C 1
ATOM 615 O O . ILE A 1 79 ? -13.599 2.338 20.137 1.00 85.56 79 ILE A O 1
ATOM 619 N N . GLU A 1 80 ? -15.571 3.231 20.716 1.00 83.81 80 GLU A N 1
ATOM 620 C CA . GLU A 1 80 ? -15.755 3.926 19.437 1.00 83.81 80 GLU A CA 1
ATOM 621 C C . GLU A 1 80 ? -14.636 4.940 19.158 1.00 83.81 80 GLU A C 1
ATOM 623 O O . GLU A 1 80 ? -14.109 5.014 18.044 1.00 83.81 80 GLU A O 1
ATOM 628 N N . ALA A 1 81 ? -14.225 5.697 20.178 1.00 83.69 81 ALA A N 1
ATOM 629 C CA . ALA A 1 81 ? -13.115 6.636 20.071 1.00 83.69 81 ALA A CA 1
ATOM 630 C C . ALA A 1 81 ? -11.768 5.930 19.842 1.00 83.69 81 ALA A C 1
ATOM 632 O O . ALA A 1 81 ? -10.929 6.442 19.098 1.00 83.69 81 ALA A O 1
ATOM 633 N N . ALA A 1 82 ? -11.546 4.768 20.464 1.00 84.31 82 ALA A N 1
ATOM 634 C CA . ALA A 1 82 ? -10.347 3.964 20.253 1.00 84.31 82 ALA A CA 1
ATOM 635 C C . ALA A 1 82 ? -10.306 3.368 18.838 1.00 84.31 82 ALA A C 1
ATOM 637 O O . ALA A 1 82 ? -9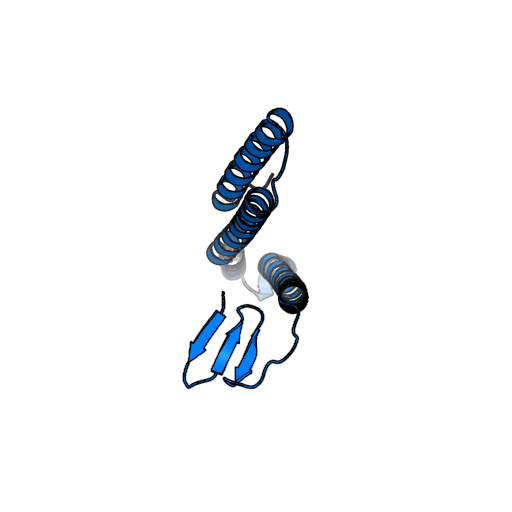.277 3.474 18.174 1.00 84.31 82 ALA A O 1
ATOM 638 N N . ALA A 1 83 ? -11.425 2.832 18.339 1.00 84.56 83 ALA A N 1
ATOM 639 C CA . ALA A 1 83 ? -11.517 2.270 16.992 1.00 84.56 83 ALA A CA 1
ATOM 640 C C . ALA A 1 83 ? -11.204 3.327 15.918 1.00 84.56 83 ALA A C 1
ATOM 642 O O . ALA A 1 83 ? -10.357 3.102 15.058 1.00 84.56 83 ALA A O 1
ATOM 643 N N . LYS A 1 84 ? -11.777 4.535 16.026 1.00 76.25 84 LYS A N 1
ATOM 644 C CA . LYS A 1 84 ? -11.514 5.645 15.083 1.00 76.25 84 LYS A CA 1
ATOM 645 C C . LYS A 1 84 ? -10.054 6.126 15.070 1.00 76.25 84 LYS A C 1
ATOM 647 O O . LYS A 1 84 ? -9.640 6.810 14.131 1.00 76.25 84 LYS A O 1
ATOM 652 N N . LYS A 1 85 ? -9.269 5.805 16.105 1.00 77.56 85 LYS A N 1
ATOM 653 C CA . LYS A 1 85 ? -7.833 6.122 16.187 1.00 77.56 85 LYS A CA 1
ATOM 654 C C . LYS A 1 85 ? -6.945 5.060 15.537 1.00 77.56 85 LYS A C 1
ATOM 656 O O . LYS A 1 85 ? -5.771 5.345 15.306 1.00 77.56 85 LYS A O 1
ATOM 661 N N 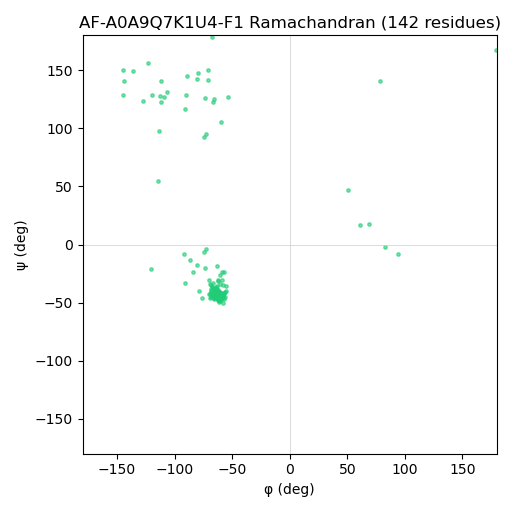. ILE A 1 86 ? -7.475 3.877 15.219 1.00 77.75 86 ILE A N 1
ATOM 662 C CA . ILE A 1 86 ? -6.737 2.831 14.508 1.00 77.75 86 ILE A CA 1
ATOM 663 C C . ILE A 1 86 ? -6.595 3.271 13.046 1.00 77.75 86 ILE A C 1
ATOM 665 O O . ILE A 1 86 ? -7.485 3.095 12.220 1.00 77.75 86 ILE A O 1
ATOM 669 N N . LYS A 1 87 ? -5.459 3.899 12.745 1.00 69.81 87 LYS A N 1
ATOM 670 C CA . LYS A 1 87 ? -5.009 4.246 11.394 1.00 69.81 87 LYS A CA 1
ATOM 671 C C . LYS A 1 87 ? -3.642 3.616 11.157 1.00 69.81 87 LYS A C 1
ATOM 673 O O . LYS A 1 87 ? -2.885 3.405 12.102 1.00 69.81 87 LYS A O 1
ATOM 678 N N . THR A 1 88 ? -3.293 3.391 9.895 1.00 74.38 88 THR A N 1
ATOM 679 C CA . THR A 1 88 ? -2.003 2.810 9.488 1.00 74.38 88 THR A CA 1
ATOM 680 C C . THR A 1 88 ? -1.151 3.810 8.692 1.00 74.38 88 THR A C 1
ATOM 682 O O . THR A 1 88 ? -0.737 3.495 7.577 1.00 74.38 88 THR A O 1
ATOM 685 N N . PRO A 1 89 ? -0.863 5.020 9.220 1.00 73.12 89 PRO A N 1
ATOM 686 C CA . PRO A 1 89 ? -0.192 6.072 8.451 1.00 73.12 89 PRO A CA 1
ATOM 687 C C . PRO A 1 89 ? 1.216 5.666 7.997 1.00 73.12 89 PRO A C 1
ATOM 689 O O . PRO A 1 89 ? 1.651 6.060 6.921 1.00 73.12 89 PRO A O 1
ATOM 692 N N . VAL A 1 90 ? 1.913 4.841 8.787 1.00 72.12 90 VAL A N 1
ATOM 693 C CA . VAL A 1 90 ? 3.235 4.302 8.431 1.00 72.12 90 VAL A CA 1
ATOM 694 C C . VAL A 1 90 ? 3.132 3.339 7.247 1.00 72.12 90 VAL A C 1
ATOM 696 O O . VAL A 1 90 ? 3.923 3.432 6.313 1.00 72.12 90 VAL A O 1
ATOM 699 N N . THR A 1 91 ? 2.133 2.453 7.246 1.00 79.06 91 THR A N 1
ATOM 700 C CA . THR A 1 91 ? 1.882 1.530 6.129 1.00 79.06 91 THR A CA 1
ATOM 701 C C . THR A 1 91 ? 1.460 2.279 4.869 1.00 79.06 91 THR A C 1
ATOM 703 O O . THR A 1 91 ? 1.930 1.962 3.780 1.00 79.06 91 THR A O 1
ATOM 706 N N . ASP A 1 92 ? 0.612 3.298 5.007 1.00 80.19 92 ASP A N 1
ATOM 707 C CA . ASP A 1 92 ? 0.164 4.118 3.880 1.00 80.19 92 ASP A CA 1
ATOM 708 C C . ASP A 1 92 ? 1.333 4.897 3.258 1.00 80.19 92 ASP A C 1
ATOM 710 O O . ASP A 1 92 ? 1.480 4.909 2.035 1.00 80.19 92 ASP A O 1
ATOM 714 N N . ALA A 1 93 ? 2.217 5.463 4.087 1.00 80.75 93 ALA A N 1
ATOM 715 C CA . ALA A 1 93 ? 3.446 6.113 3.633 1.00 80.75 93 ALA A CA 1
ATOM 716 C C . ALA A 1 93 ? 4.411 5.127 2.951 1.00 80.75 93 ALA A C 1
ATOM 718 O O . ALA A 1 93 ? 4.987 5.445 1.911 1.00 80.75 93 ALA A O 1
ATOM 719 N N . PHE A 1 94 ? 4.555 3.911 3.486 1.00 81.56 94 PHE A N 1
ATOM 720 C CA . PHE A 1 94 ? 5.362 2.862 2.862 1.00 81.56 94 PHE A CA 1
ATOM 721 C C . PHE A 1 94 ? 4.814 2.455 1.485 1.00 81.56 94 PHE A C 1
ATOM 723 O O . PHE A 1 94 ? 5.572 2.371 0.521 1.00 81.56 94 PHE A O 1
ATOM 730 N N . LEU A 1 95 ? 3.499 2.252 1.354 1.00 84.56 95 LEU A N 1
ATOM 731 C CA . LEU A 1 95 ? 2.870 1.921 0.070 1.00 84.56 95 LEU A CA 1
ATOM 732 C C . LEU A 1 95 ? 3.009 3.056 -0.952 1.00 84.56 95 LEU A C 1
ATOM 734 O O . LEU A 1 95 ? 3.253 2.792 -2.131 1.00 84.56 95 LEU A O 1
ATOM 738 N N . ALA A 1 96 ? 2.867 4.307 -0.513 1.00 86.25 96 ALA A N 1
ATOM 739 C CA . ALA A 1 96 ? 3.124 5.484 -1.336 1.00 86.25 96 ALA A CA 1
ATOM 740 C C . ALA A 1 96 ? 4.564 5.507 -1.876 1.00 86.25 96 ALA A C 1
ATOM 742 O O . ALA A 1 96 ? 4.765 5.743 -3.068 1.00 86.25 96 ALA A O 1
ATOM 743 N N . GLU A 1 97 ? 5.548 5.203 -1.028 1.00 87.62 97 GLU A N 1
ATOM 744 C CA . GLU A 1 97 ? 6.958 5.140 -1.416 1.00 87.62 97 GLU A CA 1
ATOM 745 C C . GLU A 1 97 ? 7.232 4.003 -2.409 1.00 87.62 97 GLU A C 1
ATOM 747 O O . GLU A 1 97 ? 7.845 4.236 -3.447 1.00 87.62 97 GLU A O 1
ATOM 752 N N . VAL A 1 98 ? 6.719 2.794 -2.160 1.00 88.19 98 VAL A N 1
ATOM 753 C CA . VAL A 1 98 ? 6.876 1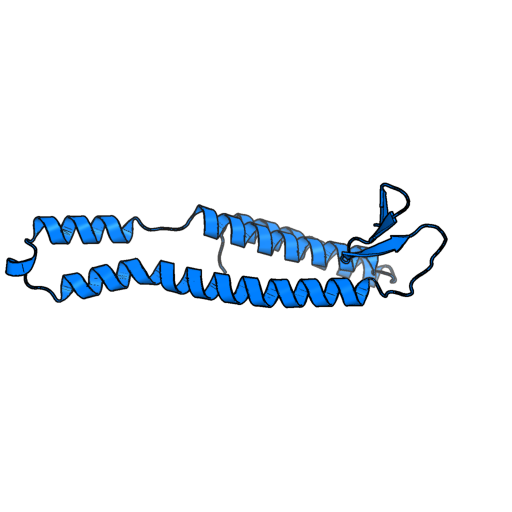.654 -3.084 1.00 88.19 98 VAL A CA 1
ATOM 754 C C . VAL A 1 98 ? 6.287 1.971 -4.463 1.00 88.19 98 VAL A C 1
ATOM 756 O O . VAL A 1 98 ? 6.908 1.686 -5.487 1.00 88.19 98 VAL A O 1
ATOM 759 N N . ARG A 1 99 ? 5.109 2.607 -4.518 1.00 89.31 99 ARG A N 1
ATOM 760 C CA . ARG A 1 99 ? 4.503 3.032 -5.791 1.00 89.31 99 ARG A CA 1
ATOM 761 C C . ARG A 1 99 ? 5.347 4.096 -6.494 1.00 89.31 99 ARG A C 1
ATOM 763 O O . ARG A 1 99 ? 5.524 4.012 -7.707 1.00 89.31 99 ARG A O 1
ATOM 770 N N . ALA A 1 100 ? 5.886 5.066 -5.753 1.00 90.50 100 ALA A N 1
ATOM 771 C CA . ALA A 1 100 ? 6.771 6.090 -6.306 1.00 90.50 100 ALA A CA 1
ATOM 772 C C . ALA A 1 100 ? 8.048 5.476 -6.904 1.00 90.50 100 ALA A C 1
ATOM 774 O O . ALA A 1 100 ? 8.422 5.816 -8.025 1.00 90.50 100 ALA A O 1
ATOM 775 N N . GLN A 1 101 ? 8.652 4.511 -6.208 1.00 88.31 101 GLN A N 1
ATOM 776 C CA . GLN A 1 101 ? 9.815 3.769 -6.698 1.00 88.31 101 GLN A CA 1
ATOM 777 C C . GLN A 1 101 ? 9.501 2.977 -7.971 1.00 88.31 101 GLN A C 1
ATOM 779 O O . GLN A 1 101 ? 10.303 2.982 -8.899 1.00 88.31 101 GLN A O 1
ATOM 784 N N . GLY A 1 102 ? 8.323 2.353 -8.071 1.00 89.06 102 GLY A N 1
ATOM 785 C CA . GLY A 1 102 ? 7.893 1.674 -9.299 1.00 89.06 102 GLY A CA 1
ATOM 786 C C . GLY A 1 102 ? 7.828 2.613 -10.513 1.00 89.06 102 GLY A C 1
ATOM 787 O O . GLY A 1 102 ? 8.317 2.271 -11.591 1.00 89.06 102 GLY A O 1
ATOM 788 N N . VAL A 1 103 ? 7.297 3.828 -10.333 1.00 89.75 103 VAL A N 1
ATOM 789 C CA . VAL A 1 103 ? 7.262 4.863 -11.384 1.00 89.75 103 VAL A CA 1
ATOM 790 C C . VAL A 1 103 ? 8.675 5.330 -11.757 1.00 89.75 103 VAL A C 1
ATOM 792 O O . VAL A 1 103 ? 8.986 5.513 -12.936 1.00 89.75 103 VAL A O 1
ATOM 795 N N . GLU A 1 104 ? 9.562 5.478 -10.774 1.00 89.00 104 GLU A N 1
ATOM 796 C CA . GLU A 1 104 ? 10.966 5.827 -11.011 1.00 89.00 104 GLU A CA 1
ATOM 797 C C . GLU A 1 104 ? 11.707 4.718 -11.769 1.00 89.00 104 GLU A C 1
ATOM 799 O O . GLU A 1 104 ? 12.416 5.012 -12.731 1.00 89.00 104 GLU A O 1
ATOM 804 N N . MET A 1 105 ? 11.492 3.449 -11.420 1.00 86.81 105 MET A N 1
ATOM 805 C CA . MET A 1 105 ? 12.054 2.303 -12.142 1.00 86.81 105 MET A CA 1
ATOM 806 C C . MET A 1 105 ? 11.579 2.257 -13.597 1.00 86.81 105 MET A C 1
ATOM 808 O O . MET A 1 105 ? 12.392 2.051 -14.499 1.00 86.81 105 MET A O 1
ATOM 812 N N . PHE A 1 106 ? 10.292 2.511 -13.848 1.00 83.38 106 PHE A N 1
ATOM 813 C CA . PHE A 1 106 ? 9.762 2.622 -15.207 1.00 83.38 106 PHE A CA 1
ATOM 814 C C . PHE A 1 106 ? 10.439 3.757 -15.991 1.00 83.38 106 PHE A C 1
ATOM 816 O O . PHE A 1 106 ? 10.858 3.568 -17.132 1.00 83.38 106 PHE A O 1
ATOM 823 N N . SER A 1 107 ? 10.636 4.917 -15.358 1.00 84.81 107 SER A N 1
ATOM 824 C CA . SER A 1 107 ? 11.333 6.051 -15.979 1.00 84.81 107 SER A CA 1
ATOM 825 C C . SER A 1 107 ? 12.794 5.725 -16.327 1.00 84.81 107 SER A C 1
ATOM 827 O O . SER A 1 107 ? 13.282 6.083 -17.399 1.00 84.81 107 SER A O 1
ATOM 829 N N . GLN A 1 108 ? 13.486 4.982 -15.459 1.00 80.69 108 GLN A N 1
ATOM 830 C CA . GLN A 1 108 ? 14.856 4.527 -15.701 1.00 80.69 108 GLN A CA 1
ATOM 831 C C . GLN A 1 108 ? 14.927 3.505 -16.840 1.00 80.69 108 GLN A C 1
ATOM 833 O O . GLN A 1 108 ? 15.878 3.534 -17.618 1.00 80.69 108 GLN A O 1
ATOM 838 N N . PHE A 1 109 ? 13.927 2.627 -16.959 1.00 81.19 109 PHE A N 1
ATOM 839 C CA . PHE A 1 109 ? 13.827 1.687 -18.073 1.00 81.19 109 PHE A CA 1
ATOM 840 C C . PHE A 1 109 ? 13.701 2.424 -19.412 1.00 81.19 109 PHE A C 1
ATOM 842 O O . PHE A 1 109 ? 14.496 2.167 -20.313 1.00 81.19 109 PHE A O 1
ATOM 849 N N . ILE A 1 110 ? 12.792 3.404 -19.509 1.00 80.06 110 ILE A N 1
ATOM 850 C CA . ILE A 1 110 ? 12.639 4.225 -20.722 1.00 80.06 110 ILE A CA 1
ATOM 851 C C . ILE A 1 110 ? 13.947 4.937 -21.069 1.00 80.06 110 ILE A C 1
ATOM 853 O O . ILE A 1 110 ? 14.363 4.910 -22.219 1.00 80.06 110 ILE A O 1
ATOM 857 N N . LEU A 1 111 ? 14.629 5.538 -20.088 1.00 77.25 111 LEU A N 1
ATOM 858 C CA . LEU A 1 111 ? 15.920 6.200 -20.314 1.00 77.25 111 LEU A CA 1
ATOM 859 C C . LEU A 1 111 ? 16.990 5.268 -20.885 1.00 77.25 111 LEU A C 1
ATOM 861 O O . LEU A 1 111 ? 17.842 5.714 -21.650 1.00 77.25 111 LEU A O 1
ATOM 865 N N . ARG A 1 112 ? 16.980 4.000 -20.475 1.00 73.00 112 ARG A N 1
ATOM 866 C CA . ARG A 1 112 ? 17.976 3.012 -20.887 1.00 73.00 112 ARG A CA 1
ATOM 867 C C . ARG A 1 112 ? 17.713 2.467 -22.291 1.00 73.00 112 ARG A C 1
ATOM 869 O O . ARG A 1 112 ? 18.675 2.269 -23.026 1.00 73.00 112 ARG A O 1
ATOM 876 N N . ASP A 1 113 ? 16.449 2.229 -22.631 1.00 70.38 113 ASP A N 1
ATOM 877 C CA . ASP A 1 113 ? 16.034 1.656 -23.923 1.00 70.38 113 ASP A CA 1
ATOM 878 C C . ASP A 1 113 ? 15.717 2.719 -24.988 1.00 70.38 113 ASP A C 1
ATOM 880 O O . ASP A 1 113 ? 15.542 2.396 -26.163 1.00 70.38 113 ASP A O 1
ATOM 884 N N . ALA A 1 114 ? 15.676 3.995 -24.607 1.00 65.00 114 ALA A N 1
ATOM 885 C CA . ALA A 1 114 ? 15.492 5.112 -25.519 1.00 65.00 114 ALA A CA 1
ATOM 886 C C . ALA A 1 114 ? 16.608 5.181 -26.579 1.00 65.00 114 ALA A C 1
ATOM 888 O O . ALA A 1 114 ? 17.718 5.644 -26.320 1.00 65.00 114 ALA A O 1
ATOM 889 N N . CYS A 1 115 ? 16.280 4.793 -27.811 1.00 58.09 115 CYS A N 1
ATOM 890 C CA . CYS A 1 115 ? 17.030 5.103 -29.025 1.00 58.09 115 CYS A CA 1
ATOM 891 C C . CYS A 1 115 ? 16.054 5.723 -30.032 1.00 58.09 115 CYS A C 1
ATOM 893 O O . CYS A 1 115 ? 15.033 5.120 -30.350 1.00 58.09 115 CYS A O 1
ATOM 895 N N . GLY A 1 116 ? 16.345 6.929 -30.521 1.00 62.00 116 GLY A N 1
ATOM 896 C CA . GLY A 1 116 ? 15.448 7.655 -31.422 1.00 62.00 116 GLY A CA 1
ATOM 897 C C . GLY A 1 116 ? 15.992 9.024 -31.828 1.00 62.00 116 GLY A C 1
ATOM 898 O O . GLY A 1 116 ? 16.975 9.512 -31.260 1.00 62.00 116 GLY A O 1
ATOM 899 N N . ASP A 1 117 ? 15.361 9.620 -32.835 1.00 66.88 117 ASP A N 1
ATOM 900 C CA . ASP A 1 117 ? 15.659 10.962 -33.342 1.00 66.88 117 ASP A CA 1
ATOM 901 C C . ASP A 1 117 ? 15.313 12.078 -32.331 1.00 66.88 117 ASP A C 1
ATOM 903 O O . ASP A 1 117 ? 14.851 11.833 -31.216 1.00 66.88 117 ASP A O 1
ATOM 907 N N . ARG A 1 118 ? 15.577 13.341 -32.695 1.00 62.06 118 ARG A N 1
ATOM 908 C CA . ARG A 1 118 ? 15.372 14.497 -31.798 1.00 62.06 118 ARG A CA 1
ATOM 909 C C . ARG A 1 118 ? 13.928 14.655 -31.310 1.00 62.06 118 ARG A C 1
ATOM 911 O O . ARG A 1 118 ? 13.735 15.180 -30.218 1.00 62.06 118 ARG A O 1
ATOM 918 N N . GLU A 1 119 ? 12.946 14.250 -32.109 1.00 66.38 119 GLU A N 1
ATOM 919 C CA . GLU A 1 119 ? 11.526 14.348 -31.762 1.00 66.38 119 GLU A CA 1
ATOM 920 C C . GLU A 1 119 ? 11.160 13.255 -30.749 1.00 66.38 119 GLU A C 1
ATOM 922 O O . GLU A 1 119 ? 10.677 13.570 -29.663 1.00 66.38 119 GLU A O 1
ATOM 927 N N . SER A 1 120 ? 11.603 12.017 -30.997 1.00 70.00 120 SER A N 1
ATOM 928 C CA . SER A 1 120 ? 11.507 10.906 -30.040 1.00 70.00 120 SER A CA 1
ATOM 929 C C . SER A 1 120 ? 12.160 11.243 -28.689 1.00 70.00 120 SER A C 1
ATOM 931 O O . SER A 1 120 ? 11.623 10.934 -27.627 1.00 70.00 120 SER A O 1
ATOM 933 N N . GLN A 1 121 ? 13.314 11.924 -28.701 1.00 71.19 121 GLN A N 1
ATOM 934 C CA . GLN A 1 121 ? 14.007 12.359 -27.479 1.00 71.19 121 GLN A CA 1
ATOM 935 C C . GLN A 1 121 ? 13.235 13.421 -26.682 1.00 71.19 121 GLN A C 1
ATOM 937 O O . GLN A 1 121 ? 13.327 13.440 -25.450 1.00 71.19 121 GLN A O 1
ATOM 942 N N . ARG A 1 122 ? 12.481 14.302 -27.353 1.00 72.06 122 ARG A N 1
ATOM 943 C CA . ARG A 1 122 ? 11.640 15.307 -26.690 1.00 72.06 122 ARG A CA 1
ATOM 944 C C . ARG A 1 122 ? 10.467 14.643 -25.974 1.00 72.06 122 ARG A C 1
ATOM 946 O O . ARG A 1 122 ? 10.254 14.929 -24.797 1.00 72.06 122 ARG A O 1
ATOM 953 N N . ASP A 1 123 ? 9.792 13.717 -26.646 1.00 78.75 123 ASP A N 1
ATOM 954 C CA . ASP A 1 123 ? 8.655 12.976 -26.091 1.00 78.75 123 ASP A CA 1
ATOM 955 C C . ASP A 1 123 ? 9.077 12.137 -24.876 1.00 78.75 123 ASP A C 1
ATOM 957 O O . ASP A 1 123 ? 8.407 12.127 -23.840 1.00 78.75 123 ASP A O 1
ATOM 961 N N . ILE A 1 124 ? 10.259 11.512 -24.941 1.00 81.94 124 ILE A N 1
ATOM 962 C CA . ILE A 1 124 ? 10.864 10.823 -23.794 1.00 81.94 124 ILE A CA 1
ATOM 963 C C . ILE A 1 124 ? 11.090 11.798 -22.629 1.00 81.94 124 ILE A C 1
ATOM 965 O O . ILE A 1 124 ? 10.780 11.472 -21.483 1.00 81.94 124 ILE A O 1
ATOM 969 N N . GLY A 1 125 ? 11.591 13.007 -22.896 1.00 83.75 125 GLY A N 1
ATOM 970 C CA . GLY A 1 125 ? 11.782 14.039 -21.875 1.00 83.75 125 GLY A CA 1
ATOM 971 C C . GLY A 1 125 ? 10.494 14.394 -21.122 1.00 83.75 125 GLY A C 1
ATOM 972 O O . GLY A 1 125 ? 10.513 14.507 -19.892 1.00 83.75 125 GLY A O 1
ATOM 973 N N . GLU A 1 126 ? 9.372 14.511 -21.834 1.00 85.88 126 GLU A N 1
ATOM 974 C CA . GLU A 1 126 ? 8.059 14.794 -21.240 1.00 85.88 126 GLU A CA 1
ATOM 975 C C . GLU A 1 126 ? 7.558 13.633 -20.370 1.00 85.88 126 GLU A C 1
ATOM 977 O O . GLU A 1 126 ? 7.149 13.852 -19.225 1.00 85.88 126 GLU A O 1
ATOM 982 N N . VAL A 1 127 ? 7.682 12.390 -20.850 1.00 85.38 127 VAL A N 1
ATOM 983 C CA . VAL A 1 127 ? 7.307 11.184 -20.087 1.00 85.38 127 VAL A CA 1
ATOM 984 C C . VAL A 1 127 ? 8.117 11.067 -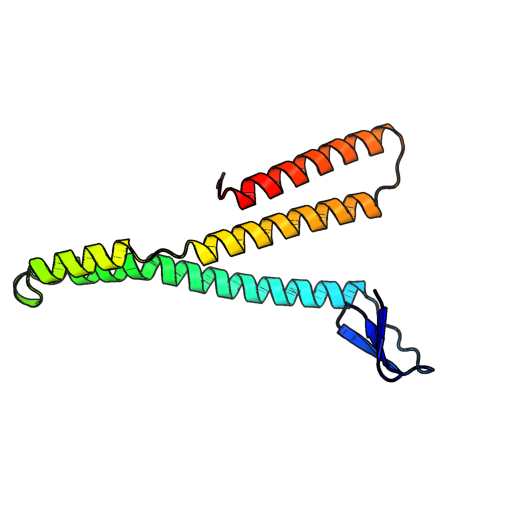18.792 1.00 85.38 127 VAL A C 1
ATOM 986 O O . VAL A 1 127 ? 7.564 10.760 -17.734 1.00 85.38 127 VAL A O 1
ATOM 989 N N . LEU A 1 128 ? 9.418 11.365 -18.830 1.00 87.75 128 LEU A N 1
ATOM 990 C CA . LEU A 1 128 ? 10.274 11.344 -17.640 1.00 87.75 128 LEU A CA 1
ATOM 991 C C . LEU A 1 128 ? 9.924 12.455 -16.649 1.00 87.75 128 LEU A C 1
ATOM 993 O O . LEU A 1 128 ? 9.961 12.236 -15.435 1.00 87.75 128 LEU A O 1
ATOM 997 N N . GLY A 1 129 ? 9.581 13.643 -17.152 1.00 88.44 129 GLY A N 1
ATOM 998 C CA . GLY A 1 129 ? 9.078 14.743 -16.334 1.00 88.44 129 GLY A CA 1
ATOM 999 C C . GLY A 1 129 ? 7.787 14.360 -15.611 1.00 88.44 129 GLY A C 1
ATOM 1000 O O . GLY A 1 129 ? 7.688 14.527 -14.392 1.00 88.44 129 GLY A O 1
ATOM 1001 N N . ALA A 1 130 ? 6.838 13.767 -16.337 1.00 89.88 130 ALA A N 1
ATOM 1002 C CA . ALA A 1 130 ? 5.580 13.277 -15.784 1.00 89.88 130 ALA A CA 1
ATOM 1003 C C . ALA A 1 130 ? 5.801 12.161 -14.750 1.00 89.88 130 ALA A C 1
ATOM 1005 O O . ALA A 1 130 ? 5.242 12.221 -13.657 1.00 89.88 130 ALA A O 1
ATOM 1006 N N . ALA A 1 131 ? 6.669 11.185 -15.035 1.00 90.31 131 ALA A N 1
ATOM 1007 C CA . ALA A 1 131 ? 6.991 10.101 -14.107 1.00 90.31 131 ALA A CA 1
ATOM 1008 C C . ALA A 1 131 ? 7.554 10.631 -12.775 1.00 90.31 131 ALA A C 1
ATOM 1010 O O . ALA A 1 131 ? 7.083 10.252 -11.701 1.00 90.31 131 ALA A O 1
ATOM 1011 N N . LYS A 1 132 ? 8.499 11.581 -12.824 1.00 91.38 132 LYS A N 1
ATOM 1012 C CA . LYS A 1 132 ? 9.033 12.239 -11.617 1.00 91.38 132 LYS A CA 1
ATOM 1013 C C . LYS A 1 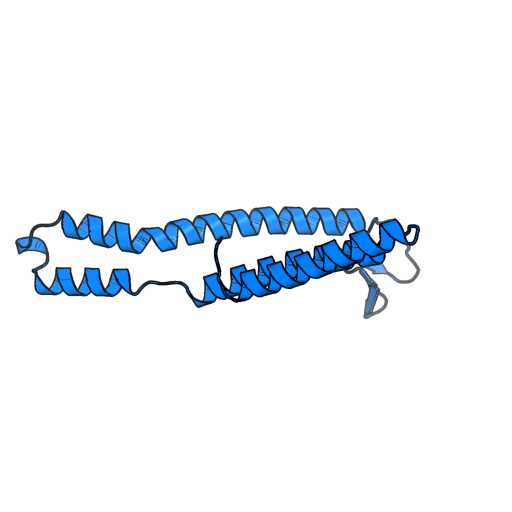132 ? 7.951 12.992 -10.844 1.00 91.38 132 LYS A C 1
ATOM 1015 O O . LYS A 1 132 ? 7.910 12.924 -9.615 1.00 91.38 132 LYS A O 1
ATOM 1020 N N . TYR A 1 133 ? 7.071 13.698 -11.553 1.00 92.69 133 TYR A N 1
ATOM 1021 C CA . TYR A 1 133 ? 5.949 14.404 -10.942 1.00 92.69 133 TYR A CA 1
ATOM 1022 C C . TYR A 1 133 ? 4.989 13.438 -10.227 1.00 92.69 133 TYR A C 1
ATOM 1024 O O . TYR A 1 133 ? 4.659 13.659 -9.061 1.00 92.69 133 TYR A O 1
ATOM 1032 N N . PHE A 1 134 ? 4.596 12.338 -10.873 1.00 91.69 134 PHE A N 1
ATOM 1033 C CA . PHE A 1 134 ? 3.714 11.332 -10.276 1.00 91.69 134 PHE A CA 1
ATOM 1034 C C . PHE A 1 134 ? 4.349 10.640 -9.069 1.00 91.69 134 PHE A C 1
ATOM 1036 O O . PHE A 1 134 ? 3.691 10.507 -8.037 1.00 91.69 134 PHE A O 1
ATOM 1043 N N . ALA A 1 135 ? 5.632 10.274 -9.141 1.00 92.19 135 ALA A N 1
ATOM 1044 C CA . ALA A 1 135 ? 6.360 9.723 -7.998 1.00 92.19 135 ALA A CA 1
ATOM 1045 C C . ALA A 1 135 ? 6.345 10.686 -6.794 1.00 92.19 135 ALA A C 1
ATOM 1047 O O . ALA A 1 135 ? 6.098 10.276 -5.659 1.00 92.19 135 ALA A O 1
ATOM 1048 N N . ALA A 1 136 ? 6.529 11.989 -7.032 1.00 92.69 136 ALA A N 1
ATOM 1049 C CA . ALA A 1 136 ? 6.444 13.001 -5.982 1.00 92.69 136 ALA A CA 1
ATOM 1050 C C . ALA A 1 136 ? 5.024 13.155 -5.403 1.00 92.69 136 ALA A C 1
ATOM 1052 O O . ALA A 1 136 ? 4.882 13.360 -4.197 1.00 92.69 136 ALA A O 1
ATOM 1053 N N . GLN A 1 137 ? 3.975 13.051 -6.226 1.00 91.62 137 GLN A N 1
ATOM 1054 C CA . GLN A 1 137 ? 2.584 13.109 -5.755 1.00 91.62 137 GLN A CA 1
ATOM 1055 C C . GLN A 1 137 ? 2.203 11.892 -4.911 1.00 91.62 137 GLN A C 1
ATOM 1057 O O . GLN A 1 137 ? 1.586 12.047 -3.855 1.00 91.62 137 GLN A O 1
ATOM 1062 N N . LEU A 1 138 ? 2.644 10.699 -5.318 1.00 90.38 138 LEU A N 1
ATOM 1063 C CA . LEU A 1 138 ? 2.442 9.468 -4.557 1.00 90.38 138 LEU A CA 1
ATOM 1064 C C . LEU A 1 138 ? 3.031 9.595 -3.146 1.00 90.38 138 LEU A C 1
ATOM 1066 O O . LEU A 1 138 ? 2.317 9.347 -2.180 1.00 90.38 138 LEU A O 1
ATOM 1070 N N . ARG A 1 139 ? 4.269 10.097 -3.007 1.00 89.44 139 ARG A N 1
ATOM 1071 C CA . ARG A 1 139 ? 4.919 10.336 -1.698 1.00 89.44 139 ARG A CA 1
ATOM 1072 C C . ARG A 1 139 ? 4.199 11.350 -0.814 1.00 89.44 139 ARG A C 1
ATOM 1074 O O . ARG A 1 139 ? 4.250 11.243 0.407 1.00 89.44 139 ARG A O 1
ATOM 1081 N N . LYS A 1 140 ? 3.520 12.333 -1.411 1.00 85.56 140 LYS A N 1
ATOM 1082 C CA . LYS A 1 140 ? 2.695 13.301 -0.671 1.00 85.56 140 LYS A CA 1
ATOM 1083 C C . LYS A 1 140 ? 1.375 12.700 -0.179 1.00 85.56 140 LYS A C 1
ATOM 1085 O O . LYS A 1 140 ? 0.644 13.376 0.538 1.00 85.56 140 LYS A O 1
ATOM 1090 N N . GLY A 1 141 ? 1.058 11.460 -0.561 1.00 72.94 141 GLY A N 1
ATOM 1091 C CA . GLY A 1 141 ? -0.205 10.811 -0.224 1.00 72.94 141 GLY A CA 1
ATOM 1092 C C . GLY A 1 141 ? -1.407 11.440 -0.929 1.00 72.94 141 GLY A C 1
ATOM 1093 O O . GLY A 1 141 ? -2.536 11.230 -0.492 1.00 72.94 141 GLY A O 1
ATOM 1094 N N . VAL A 1 142 ? -1.185 12.214 -2.000 1.00 55.16 142 VAL A N 1
ATOM 1095 C CA . VAL A 1 142 ? -2.271 12.783 -2.804 1.00 55.16 142 VAL A CA 1
ATOM 1096 C C . VAL A 1 142 ? -2.850 11.642 -3.633 1.00 55.16 142 VAL A C 1
ATOM 1098 O O . VAL A 1 142 ? -2.337 11.303 -4.698 1.00 55.16 142 VAL A O 1
ATOM 1101 N N . GLN A 1 143 ? -3.885 10.991 -3.104 1.00 51.94 143 GLN A N 1
ATOM 1102 C CA . GLN A 1 143 ? -4.730 10.128 -3.920 1.00 51.94 143 GLN A CA 1
ATOM 1103 C C . GLN A 1 143 ? -5.455 11.027 -4.929 1.00 51.94 143 GLN A C 1
ATOM 1105 O O . GLN A 1 143 ? -6.042 12.034 -4.531 1.00 51.94 143 GLN A O 1
ATOM 1110 N N . SER A 1 144 ? -5.332 10.712 -6.221 1.00 45.00 144 SER A N 1
ATOM 1111 C CA . SER A 1 144 ? -6.211 11.273 -7.256 1.00 45.00 144 SER A CA 1
ATOM 1112 C C . SER A 1 144 ? -7.651 10.830 -7.039 1.00 45.00 144 SER A C 1
ATOM 1114 O O . SER A 1 144 ? -7.832 9.702 -6.522 1.00 45.00 144 SER A O 1
#

Organism: NCBI:txid539813

Sequence (144 aa):
MITEKNNVFYCDCGFSFQRGRSGSHDCADGLRNKLAEYEVRYAALAAENAWLKQFPDQIVGFIGKMGSSEIGSETKEKIEAAAKKIKTPVTDAFLAEVRAQGVEMFSQFILRDACGDRESQRDIGEVLGAAKYFAAQLRKGVQS

Secondary structure (DSSP, 8-state):
-EEEETTEEEETTS-EEETT------HHHHHHHHHHHHHHHHHHHHHHHHHHHHHHHHHHHHHHHS-HHHH-HHHHHHHHHHHHH---HHHHHHHHHHHHHHHHHHHHHHHHH----HHHHHHHHHHHHHHHHHHHHHHTT---

Nearest PDB structures (foldseek):
  1wdz-assembly1_A  TM=3.019E-01  e=5.152E+00  Homo sapiens

Solvent-accessible surface area (backbone atoms only — not comparable to full-atom values): 8135 Å² total; per-residue (Å²): 109,75,49,79,56,96,64,30,39,36,36,80,44,71,53,69,38,47,74,95,47,90,71,93,74,63,61,67,58,39,43,51,53,51,50,54,52,48,51,54,52,48,51,53,52,49,52,52,49,54,48,60,68,46,46,36,58,50,53,40,55,55,55,68,73,49,55,59,91,80,64,36,64,69,54,49,53,52,50,45,57,51,31,76,64,71,71,58,67,68,61,53,52,49,53,22,44,55,52,17,49,54,38,48,52,52,42,52,49,50,65,71,71,65,78,72,57,75,66,55,51,50,56,51,51,52,54,43,52,49,30,55,51,51,24,53,38,30,61,70,65,59,75,129

pLDDT: mean 80.39, std 8.53, range [45.0, 92.69]